Protein AF-A0AA35TFM8-F1 (afdb_monomer)

Foldseek 3Di:
DQLVVQLVLLVVLVCCCVVVVPLVSLLVNLVCLCVVGSHRNDNVSSLVSLVVSLVVLPLSSLQVNLVSLCDDDPRHHHDNVSSLVSLVSSLVSLNLVSLQSNLVCLCVDDPVGHNDQLSSLVSLVSSLVSLDLVSLQSNLVCLCVVRNHDHDNPSSVVSNVSSVVSVVD

Sequence (169 aa):
MKSLDAQKAAEIHRSTCEGMGLLDSCLALGNMHYVGHGVPKDLSKALSIFETACEKGSSGACNNAGLVWKTSRPDVQADYSRAAEFFHRACNGGHKNGCFNLSALYLQGSSLVPKNMPKALEFSLRSCELGHPYGCANAARMYLLGDGVETDAGKAEELKKKAKKLINS

Secondary structure (DSSP, 8-state):
-HHHHHHHHHHHHHHHHHHH--HHHHHHHHHHHHHTSSS---HHHHHHHHHHHHHTT-HHHHHHHHHHHTS--SS----HHHHHHHHHHHHHTT-HHHHHHHHHHHHH--SSS---HHHHHHHHHHHHHTT-HHHHHHHHHHHHHTSSS---HHHHHHHHHHHHHHH--

Nearest PDB structures (foldseek):
  7mqz-assembly1_A  TM=8.223E-01  e=1.346E-11  Homo sapiens
  8sxq-assembly2_B  TM=9.162E-01  e=8.823E-09  Legionella pneumophila
  4bwr-assembly1_A  TM=7.172E-01  e=1.704E-07  Escherichia coli CFT073
  5b26-assembly1_B  TM=7.915E-01  e=1.065E-06  Mus musculus
  8d9x-assembly1_G  TM=7.014E-01  e=6.063E-05  Homo sapiens

Organism: Geodia barretti (NCBI:txid519541)

Structure (mmCIF, N/CA/C/O backbone):
data_AF-A0AA35TFM8-F1
#
_entry.id   AF-A0AA35TFM8-F1
#
loop_
_atom_site.group_PDB
_atom_site.id
_atom_site.type_symbol
_atom_site.label_atom_id
_atom_site.label_alt_id
_atom_site.label_comp_id
_atom_site.label_asym_id
_atom_site.label_entity_id
_atom_site.label_seq_id
_atom_site.pdbx_PDB_ins_code
_atom_site.Cartn_x
_atom_site.Cartn_y
_atom_site.Cartn_z
_atom_site.occupancy
_atom_site.B_iso_or_equiv
_atom_site.auth_seq_id
_atom_site.auth_comp_id
_atom_site.auth_asym_id
_atom_site.auth_atom_id
_atom_site.pdbx_PDB_model_num
ATOM 1 N N . MET A 1 1 ? -2.677 -9.666 -32.404 1.00 50.47 1 MET A N 1
ATOM 2 C CA . MET A 1 1 ? -2.692 -8.192 -32.552 1.00 50.47 1 MET A CA 1
ATOM 3 C C . MET A 1 1 ? -2.420 -7.440 -31.241 1.00 50.47 1 MET A C 1
ATOM 5 O O . MET A 1 1 ? -1.620 -6.527 -31.283 1.00 50.47 1 MET A O 1
ATOM 9 N N . LYS A 1 2 ? -2.950 -7.852 -30.071 1.00 61.72 2 LYS A N 1
ATOM 10 C CA . LYS A 1 2 ? -2.735 -7.168 -28.766 1.00 61.72 2 LYS A CA 1
ATOM 11 C C . LYS A 1 2 ? -1.296 -7.164 -28.198 1.00 61.72 2 LYS A C 1
ATOM 13 O O . LYS A 1 2 ? -1.007 -6.380 -27.305 1.00 61.72 2 LYS A O 1
ATOM 18 N N . SER A 1 3 ? -0.405 -8.048 -28.652 1.00 71.56 3 SER A N 1
ATOM 19 C CA . SER A 1 3 ? 0.944 -8.202 -28.078 1.00 71.56 3 SER A CA 1
ATOM 20 C C . SER A 1 3 ? 1.947 -7.142 -28.546 1.00 71.56 3 SER A C 1
ATOM 22 O O . SER A 1 3 ? 2.801 -6.741 -27.762 1.00 71.56 3 SER A O 1
ATOM 24 N N . LEU A 1 4 ? 1.832 -6.674 -29.793 1.00 80.50 4 LEU A N 1
ATOM 25 C CA . LEU A 1 4 ? 2.756 -5.694 -30.374 1.00 80.50 4 LEU A CA 1
ATOM 26 C C . LEU A 1 4 ? 2.548 -4.296 -29.775 1.00 80.50 4 LEU A C 1
ATOM 28 O O . LEU A 1 4 ? 3.513 -3.596 -29.482 1.00 80.50 4 LEU A O 1
ATOM 32 N N . ASP A 1 5 ? 1.295 -3.909 -29.539 1.00 89.69 5 ASP A N 1
ATOM 33 C CA . ASP A 1 5 ? 0.972 -2.615 -28.928 1.00 89.69 5 ASP A CA 1
ATOM 34 C C . ASP A 1 5 ? 1.436 -2.559 -27.469 1.00 89.69 5 ASP A C 1
ATOM 36 O O . ASP A 1 5 ? 1.982 -1.552 -27.025 1.00 89.69 5 ASP A O 1
ATOM 40 N N . ALA A 1 6 ? 1.310 -3.674 -26.743 1.00 91.44 6 ALA A N 1
ATOM 41 C CA . ALA A 1 6 ? 1.819 -3.795 -25.383 1.00 91.44 6 ALA A CA 1
ATOM 42 C C . ALA A 1 6 ? 3.355 -3.714 -25.324 1.00 91.44 6 ALA A C 1
ATOM 44 O O . ALA A 1 6 ? 3.899 -3.110 -24.406 1.00 91.44 6 ALA A O 1
ATOM 45 N N . GLN A 1 7 ? 4.069 -4.282 -26.301 1.00 94.44 7 GLN A N 1
ATOM 46 C CA . GLN A 1 7 ? 5.530 -4.155 -26.390 1.00 94.44 7 GLN A CA 1
ATOM 47 C C . GLN A 1 7 ? 5.957 -2.704 -26.627 1.00 94.44 7 GLN A C 1
ATOM 49 O O . GLN A 1 7 ? 6.792 -2.182 -25.891 1.00 94.44 7 GLN A O 1
ATOM 54 N N . LYS A 1 8 ? 5.315 -2.016 -27.578 1.00 95.06 8 LYS A N 1
ATOM 55 C CA . LYS A 1 8 ? 5.566 -0.590 -27.835 1.00 95.06 8 LYS A CA 1
ATOM 56 C C . LYS A 1 8 ? 5.262 0.275 -26.611 1.00 95.06 8 LYS A C 1
ATOM 58 O O . LYS A 1 8 ? 6.040 1.161 -26.275 1.00 95.06 8 LYS A O 1
ATOM 63 N N . ALA A 1 9 ? 4.162 -0.002 -25.909 1.00 94.31 9 ALA A N 1
ATOM 64 C CA . ALA A 1 9 ? 3.836 0.689 -24.664 1.00 94.31 9 ALA A CA 1
ATOM 65 C C . ALA A 1 9 ? 4.926 0.484 -23.599 1.00 94.31 9 ALA A C 1
ATOM 67 O O . ALA A 1 9 ? 5.319 1.441 -22.936 1.00 94.31 9 ALA A O 1
ATOM 68 N N . ALA A 1 10 ? 5.470 -0.732 -23.474 1.00 95.62 10 ALA A N 1
ATOM 69 C CA . ALA A 1 10 ? 6.558 -1.010 -22.540 1.00 95.62 10 ALA A CA 1
ATOM 70 C C . ALA A 1 10 ? 7.829 -0.220 -22.877 1.00 95.62 10 ALA A C 1
ATOM 72 O O . ALA A 1 10 ? 8.503 0.276 -21.977 1.00 95.62 10 ALA A O 1
ATOM 73 N N . GLU A 1 11 ? 8.159 -0.095 -24.162 1.00 95.50 11 GLU A N 1
ATOM 74 C CA . GLU A 1 11 ? 9.307 0.688 -24.628 1.00 95.50 11 GLU A CA 1
ATOM 75 C C . GLU A 1 11 ? 9.139 2.181 -24.327 1.00 95.50 11 GLU A C 1
ATOM 77 O O . GLU A 1 11 ? 10.069 2.809 -23.821 1.00 95.50 11 GLU A O 1
ATOM 82 N N . ILE A 1 12 ? 7.943 2.733 -24.554 1.00 96.31 12 ILE A N 1
ATOM 83 C CA . ILE A 1 12 ? 7.617 4.132 -24.233 1.00 96.31 12 ILE A CA 1
ATOM 84 C C . ILE A 1 12 ? 7.666 4.371 -22.720 1.00 96.31 12 ILE A C 1
ATOM 86 O O . ILE A 1 12 ? 8.249 5.354 -22.257 1.00 96.31 12 ILE A O 1
ATOM 90 N N . HIS A 1 13 ? 7.080 3.479 -21.919 1.00 97.25 13 HIS A N 1
ATOM 91 C CA . HIS A 1 13 ? 7.138 3.604 -20.465 1.00 97.25 13 HIS A CA 1
ATOM 92 C C . HIS A 1 13 ? 8.569 3.481 -19.943 1.00 97.25 13 HIS A C 1
ATOM 94 O O . HIS A 1 13 ? 8.941 4.224 -19.041 1.00 97.25 13 HIS A O 1
ATOM 100 N N . ARG A 1 14 ? 9.399 2.615 -20.537 1.00 95.69 14 ARG A N 1
ATOM 101 C CA . ARG A 1 14 ? 10.826 2.517 -20.208 1.00 95.69 14 ARG A CA 1
ATOM 102 C C . ARG A 1 14 ? 11.564 3.814 -20.502 1.00 95.69 14 ARG A C 1
ATOM 104 O O . ARG A 1 14 ? 12.158 4.376 -19.589 1.00 95.69 14 ARG A O 1
ATOM 111 N N . SER A 1 15 ? 11.477 4.323 -21.730 1.00 96.31 15 SER A N 1
ATOM 112 C CA . SER A 1 15 ? 12.205 5.533 -22.125 1.00 96.31 15 SER A CA 1
ATOM 113 C C . SER A 1 15 ? 11.794 6.757 -21.302 1.00 96.31 15 SER A C 1
ATOM 115 O O . SER A 1 15 ? 12.645 7.547 -20.902 1.00 96.31 15 SER A O 1
ATOM 117 N N . THR A 1 16 ? 10.508 6.894 -20.979 1.00 95.94 16 THR A N 1
ATOM 118 C CA . THR A 1 16 ? 10.003 8.022 -20.181 1.00 95.94 16 THR A CA 1
ATOM 119 C C . THR A 1 16 ? 10.229 7.857 -18.675 1.00 95.94 16 THR A C 1
ATOM 121 O O . THR A 1 16 ? 10.466 8.850 -17.986 1.00 95.94 16 THR A O 1
ATOM 124 N N . CYS A 1 17 ? 10.221 6.629 -18.150 1.00 94.94 17 CYS A N 1
ATOM 125 C CA . CYS A 1 17 ? 10.623 6.356 -16.770 1.00 94.94 17 CYS A CA 1
ATOM 126 C C . CYS A 1 17 ? 12.112 6.668 -16.554 1.00 94.94 17 CYS A C 1
ATOM 128 O O . CYS A 1 17 ? 12.459 7.427 -15.652 1.00 94.94 17 CYS A O 1
ATOM 130 N N . GLU A 1 18 ? 12.986 6.117 -17.400 1.00 91.81 18 GLU A N 1
ATOM 131 C CA . GLU A 1 18 ? 14.443 6.210 -17.243 1.00 91.81 18 GLU A CA 1
ATOM 132 C C . GLU A 1 18 ? 14.986 7.574 -17.688 1.00 91.81 18 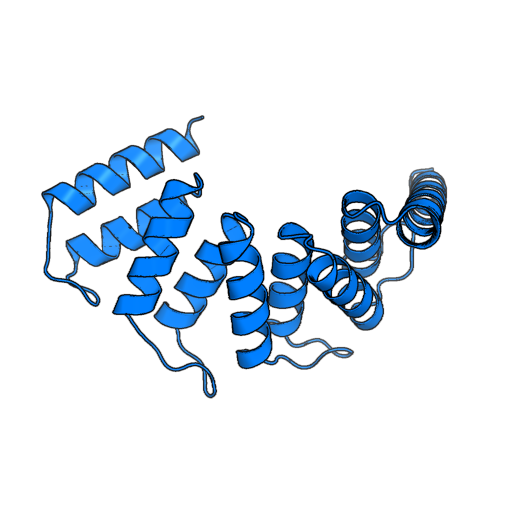GLU A C 1
ATOM 134 O O . GLU A 1 18 ? 15.815 8.163 -16.998 1.00 91.81 18 GLU A O 1
ATOM 139 N N . GLY A 1 19 ? 14.505 8.100 -18.819 1.00 88.94 19 GLY A N 1
ATOM 140 C CA . GLY A 1 19 ? 15.026 9.328 -19.425 1.00 88.94 19 GLY A CA 1
ATOM 141 C C . GLY A 1 19 ? 14.404 10.618 -18.893 1.00 88.94 19 GLY A C 1
ATOM 142 O O . GLY A 1 19 ? 15.078 11.643 -18.849 1.00 88.94 19 GLY A O 1
ATOM 143 N N . MET A 1 20 ? 13.132 10.589 -18.484 1.00 91.12 20 MET A N 1
ATOM 144 C CA . MET A 1 20 ? 12.406 11.786 -18.025 1.00 91.12 20 MET A CA 1
ATOM 145 C C . MET A 1 20 ? 12.009 11.722 -16.546 1.00 91.12 20 MET A C 1
ATOM 147 O O . MET A 1 20 ? 11.538 12.716 -15.999 1.00 91.12 20 MET A O 1
ATOM 151 N N . GLY A 1 21 ? 12.174 10.571 -15.885 1.00 89.88 21 GLY A N 1
ATOM 152 C CA . GLY A 1 21 ? 11.789 10.397 -14.485 1.00 89.88 21 GLY A CA 1
ATOM 153 C C . GLY A 1 21 ? 10.277 10.418 -14.251 1.00 89.88 21 GLY A C 1
ATOM 154 O O . GLY A 1 21 ? 9.849 10.699 -13.131 1.00 89.88 21 GLY A O 1
ATOM 155 N N . LEU A 1 22 ? 9.457 10.144 -15.276 1.00 96.06 22 LEU A N 1
ATOM 156 C CA . LEU A 1 22 ? 8.001 10.134 -15.130 1.00 96.06 22 LEU A CA 1
ATOM 157 C C . LEU A 1 22 ? 7.568 8.940 -14.275 1.00 96.06 22 LEU A C 1
ATOM 159 O O . LEU A 1 22 ? 7.579 7.789 -14.716 1.00 96.06 22 LEU A O 1
ATOM 163 N N . LEU A 1 23 ? 7.166 9.226 -13.038 1.00 96.00 23 LEU A N 1
ATOM 164 C CA . LEU A 1 23 ? 6.859 8.208 -12.035 1.00 96.00 23 LEU A CA 1
ATOM 165 C C . LEU A 1 23 ? 5.667 7.326 -12.412 1.00 96.00 23 LEU A C 1
ATOM 167 O O . LEU A 1 23 ? 5.684 6.133 -12.109 1.00 96.00 23 LEU A O 1
ATOM 171 N N . ASP A 1 24 ? 4.678 7.876 -13.116 1.00 95.19 24 ASP A N 1
ATOM 172 C CA . ASP A 1 24 ? 3.548 7.103 -13.642 1.00 95.19 24 ASP A CA 1
ATOM 173 C C . ASP A 1 24 ? 4.001 6.102 -14.710 1.00 95.19 24 ASP A C 1
ATOM 175 O O . ASP A 1 24 ? 3.523 4.967 -14.734 1.00 95.19 24 ASP A O 1
ATOM 179 N N . SER A 1 25 ? 4.983 6.467 -15.543 1.00 97.00 25 SER A N 1
ATOM 180 C CA . SER A 1 25 ? 5.584 5.528 -16.494 1.00 97.00 25 SER A CA 1
ATOM 181 C C . SER A 1 25 ? 6.378 4.437 -15.788 1.00 97.00 25 SER A C 1
ATOM 183 O O . SER A 1 25 ? 6.287 3.276 -16.181 1.00 97.00 25 SER A O 1
ATOM 185 N N . CYS A 1 26 ? 7.114 4.770 -14.724 1.00 97.50 26 CYS A N 1
ATOM 186 C CA . CYS A 1 26 ? 7.802 3.759 -13.922 1.00 97.50 26 CYS A CA 1
ATOM 187 C C . CYS A 1 26 ? 6.807 2.797 -13.262 1.00 97.50 26 CYS A C 1
ATOM 189 O O . CYS A 1 26 ? 6.979 1.581 -13.326 1.00 97.50 26 CYS A O 1
ATOM 191 N N . LEU A 1 27 ? 5.728 3.327 -12.682 1.00 97.56 27 LEU A N 1
ATOM 192 C CA . LEU A 1 27 ? 4.657 2.526 -12.098 1.00 97.56 27 LEU A CA 1
ATOM 193 C C . LEU A 1 27 ? 4.013 1.604 -13.145 1.00 97.56 27 LEU A C 1
ATOM 195 O O . LEU A 1 27 ? 3.824 0.416 -12.882 1.00 97.56 27 LEU A O 1
ATOM 199 N N . ALA A 1 28 ? 3.712 2.123 -14.337 1.00 97.75 28 ALA A N 1
ATOM 200 C CA . ALA A 1 28 ? 3.163 1.340 -15.439 1.00 97.75 28 ALA A CA 1
ATOM 201 C C . ALA A 1 28 ? 4.130 0.234 -15.885 1.00 97.75 28 ALA A C 1
ATOM 203 O O . ALA A 1 28 ? 3.732 -0.928 -15.942 1.00 97.75 28 ALA A O 1
ATOM 204 N N . LEU A 1 29 ? 5.406 0.554 -16.112 1.00 97.88 29 LEU A N 1
ATOM 205 C CA . LEU A 1 29 ? 6.420 -0.426 -16.507 1.00 97.88 29 LEU A CA 1
ATOM 206 C C . LEU A 1 29 ? 6.604 -1.528 -15.454 1.00 97.88 29 LEU A C 1
ATOM 208 O O . LEU A 1 29 ? 6.663 -2.710 -15.799 1.00 97.88 29 LEU A O 1
ATOM 212 N N . GLY A 1 30 ? 6.652 -1.162 -14.170 1.00 97.62 30 GLY A N 1
ATOM 213 C CA . GLY A 1 30 ? 6.711 -2.127 -13.075 1.00 97.62 30 GLY A CA 1
ATOM 214 C C . GLY A 1 30 ? 5.492 -3.054 -13.074 1.00 97.62 30 GLY A C 1
ATOM 215 O O . GLY A 1 30 ? 5.641 -4.270 -12.974 1.00 97.62 30 GLY A O 1
ATOM 216 N N . ASN A 1 31 ? 4.285 -2.516 -13.291 1.00 97.75 31 ASN A N 1
ATOM 217 C CA . ASN A 1 31 ? 3.069 -3.326 -13.421 1.00 97.75 31 ASN A CA 1
ATOM 218 C C . ASN A 1 31 ? 3.131 -4.270 -14.627 1.00 97.75 31 ASN A C 1
ATOM 220 O O . ASN A 1 31 ? 2.718 -5.423 -14.517 1.00 97.75 31 ASN A O 1
ATOM 224 N N . MET A 1 32 ? 3.674 -3.816 -15.757 1.00 97.31 32 MET A N 1
ATOM 225 C CA . MET A 1 32 ? 3.844 -4.642 -16.955 1.00 97.31 32 MET A CA 1
ATOM 226 C C . MET A 1 32 ? 4.765 -5.836 -16.693 1.00 97.31 32 MET A C 1
ATOM 228 O O . MET A 1 32 ? 4.409 -6.955 -17.063 1.00 97.31 32 MET A O 1
ATOM 232 N N . HIS A 1 33 ? 5.883 -5.634 -15.988 1.00 96.75 33 HIS A N 1
ATOM 233 C CA . HIS A 1 33 ? 6.747 -6.725 -15.526 1.00 96.75 33 HIS A CA 1
ATOM 234 C C . HIS A 1 33 ? 6.065 -7.617 -14.480 1.00 96.75 33 HIS A C 1
ATOM 236 O O . HIS A 1 33 ? 6.228 -8.836 -14.519 1.00 96.75 33 HIS A O 1
ATOM 242 N N . TYR A 1 34 ? 5.242 -7.046 -13.597 1.00 95.69 34 TYR A N 1
ATOM 243 C CA . TYR A 1 34 ? 4.510 -7.803 -12.580 1.00 95.69 34 TYR A CA 1
ATOM 244 C C . TYR A 1 34 ? 3.518 -8.807 -13.193 1.00 95.69 34 TYR A C 1
ATOM 246 O O . TYR A 1 34 ? 3.432 -9.958 -12.752 1.00 95.69 34 TYR A O 1
ATOM 254 N N . VAL A 1 35 ? 2.773 -8.393 -14.226 1.00 94.44 35 VAL A N 1
ATOM 255 C CA . VAL A 1 35 ? 1.762 -9.242 -14.885 1.00 94.44 35 VAL A CA 1
ATOM 256 C C . VAL A 1 35 ? 2.280 -9.982 -16.124 1.00 94.44 35 VAL A C 1
ATOM 258 O O . VAL A 1 35 ? 1.643 -10.940 -16.555 1.00 94.44 35 VAL A O 1
ATOM 261 N N . GLY A 1 36 ? 3.417 -9.573 -16.692 1.00 94.81 36 GLY A N 1
ATOM 262 C CA . GLY A 1 36 ? 3.954 -10.116 -17.944 1.00 94.81 36 GLY A CA 1
ATOM 263 C C . GLY A 1 36 ? 3.213 -9.640 -19.197 1.00 94.81 36 GLY A C 1
ATOM 264 O O . GLY A 1 36 ? 2.983 -10.423 -20.118 1.00 94.81 36 GLY A O 1
ATOM 265 N N . HIS A 1 37 ? 2.773 -8.379 -19.227 1.00 93.25 37 HIS A N 1
ATOM 266 C CA . HIS A 1 37 ? 2.044 -7.810 -20.364 1.00 93.25 37 HIS A CA 1
ATOM 267 C C . HIS A 1 37 ? 2.956 -6.902 -21.187 1.00 93.25 37 HIS A C 1
ATOM 269 O O . HIS A 1 37 ? 3.444 -5.901 -20.678 1.00 93.25 37 HIS A O 1
ATOM 275 N N . GLY A 1 38 ? 3.211 -7.253 -22.451 1.00 92.75 38 GLY A N 1
ATOM 276 C CA . GLY A 1 38 ? 4.134 -6.508 -23.324 1.00 92.75 38 GLY A CA 1
ATOM 277 C C . GLY A 1 38 ? 5.621 -6.728 -23.016 1.00 92.75 38 GLY A C 1
ATOM 278 O O . GLY A 1 38 ? 6.467 -6.441 -23.854 1.00 92.75 38 GLY A O 1
ATOM 279 N N . VAL A 1 39 ? 5.942 -7.306 -21.859 1.00 95.56 39 VAL A N 1
ATOM 280 C CA . VAL A 1 39 ? 7.279 -7.743 -21.434 1.00 95.56 39 VAL A CA 1
ATOM 281 C C . VAL A 1 39 ? 7.175 -9.107 -20.752 1.00 95.56 39 VAL A C 1
ATOM 283 O O . VAL A 1 39 ? 6.101 -9.442 -20.246 1.00 95.56 39 VAL A O 1
ATOM 286 N N . PRO A 1 40 ? 8.257 -9.904 -20.700 1.00 94.75 40 PRO A N 1
ATOM 287 C CA . PRO A 1 40 ? 8.287 -11.097 -19.865 1.00 94.75 40 PRO A CA 1
ATOM 288 C C . PRO A 1 40 ? 7.952 -10.760 -18.410 1.00 94.75 40 PRO A C 1
ATOM 290 O O . PRO A 1 40 ? 8.382 -9.726 -17.884 1.00 94.75 40 PRO A O 1
ATOM 293 N N . LYS A 1 41 ? 7.182 -11.644 -17.770 1.00 94.25 41 LYS A N 1
ATOM 294 C CA . LYS A 1 41 ? 6.904 -11.543 -16.341 1.00 94.25 41 LYS A CA 1
ATOM 295 C C . LYS A 1 41 ? 8.208 -11.699 -15.562 1.00 94.25 41 LYS A C 1
ATOM 297 O O . LYS A 1 41 ? 8.905 -12.691 -15.751 1.00 94.25 41 LYS A O 1
ATOM 302 N N . ASP A 1 42 ? 8.495 -10.739 -14.695 1.00 95.19 42 ASP A N 1
ATOM 303 C CA . ASP A 1 42 ? 9.721 -10.681 -13.898 1.00 95.19 42 ASP A CA 1
ATOM 304 C C . ASP A 1 42 ? 9.433 -9.865 -12.629 1.00 95.19 42 ASP A C 1
ATOM 306 O O . ASP A 1 42 ? 9.303 -8.637 -12.691 1.00 95.19 42 ASP A O 1
ATOM 310 N N . LEU A 1 43 ? 9.240 -10.536 -11.486 1.00 94.75 43 LEU A N 1
ATOM 311 C CA . LEU A 1 43 ? 8.848 -9.837 -10.260 1.00 94.75 43 LEU A CA 1
ATOM 312 C C . LEU A 1 43 ? 10.029 -9.128 -9.614 1.00 94.75 43 LEU A C 1
ATOM 314 O O . LEU A 1 43 ? 9.822 -8.066 -9.036 1.00 94.75 43 LEU A O 1
ATOM 318 N N . SER A 1 44 ? 11.244 -9.655 -9.753 1.00 95.38 44 SER A N 1
ATOM 319 C CA . SER A 1 44 ? 12.466 -8.987 -9.295 1.00 95.38 44 SER A CA 1
ATOM 320 C C . SER A 1 44 ? 12.667 -7.653 -10.012 1.00 95.38 44 SER A C 1
ATOM 322 O O . SER A 1 44 ? 12.938 -6.633 -9.376 1.00 95.38 44 SER A O 1
ATOM 324 N N . LYS A 1 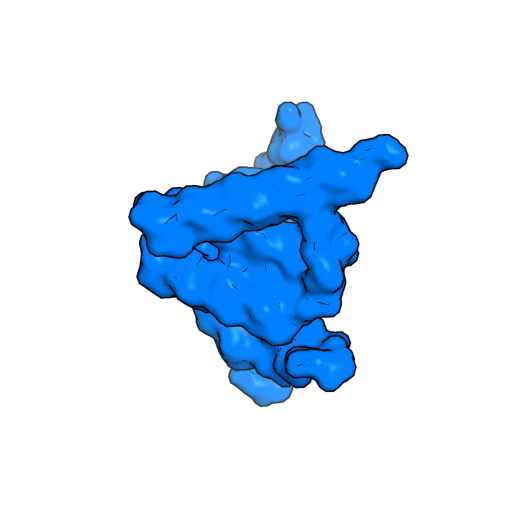45 ? 12.449 -7.619 -11.331 1.00 96.25 45 LYS A N 1
ATOM 325 C CA . LYS A 1 45 ? 12.506 -6.376 -12.104 1.00 96.25 45 LYS A CA 1
ATOM 326 C C . LYS A 1 45 ? 11.352 -5.434 -11.778 1.00 96.25 45 LYS A C 1
ATOM 328 O O . LYS A 1 45 ? 11.583 -4.238 -11.614 1.00 96.25 45 LYS A O 1
ATOM 333 N N . ALA A 1 46 ? 10.128 -5.951 -11.646 1.00 97.25 46 ALA A N 1
ATOM 334 C CA . ALA A 1 46 ? 8.987 -5.145 -11.213 1.00 97.25 46 ALA A CA 1
ATOM 335 C C . ALA A 1 46 ? 9.250 -4.489 -9.851 1.00 97.25 46 ALA A C 1
ATOM 337 O O . ALA A 1 46 ? 9.041 -3.288 -9.695 1.00 97.25 46 ALA A O 1
ATOM 338 N N . LEU A 1 47 ? 9.756 -5.270 -8.894 1.00 97.88 47 LEU A N 1
ATOM 339 C CA . LEU A 1 47 ? 10.110 -4.814 -7.560 1.00 97.88 47 LEU A CA 1
ATOM 340 C C . LEU A 1 47 ? 11.152 -3.701 -7.614 1.00 97.88 47 LEU A C 1
ATOM 342 O O . LEU A 1 47 ? 10.884 -2.626 -7.095 1.00 97.88 47 LEU A O 1
ATOM 346 N N . SER A 1 48 ? 12.273 -3.913 -8.307 1.00 97.38 48 SER A N 1
ATOM 347 C CA . SER A 1 48 ? 13.320 -2.893 -8.445 1.00 97.38 48 SER A CA 1
ATOM 348 C C . SER A 1 48 ? 12.772 -1.575 -9.009 1.00 97.38 48 SER A C 1
ATOM 350 O O . SER A 1 48 ? 13.036 -0.510 -8.452 1.00 97.38 48 SER A O 1
ATOM 352 N N . ILE A 1 49 ? 11.933 -1.634 -10.050 1.00 98.12 49 ILE A N 1
ATOM 353 C CA . ILE A 1 49 ? 11.295 -0.441 -10.626 1.00 98.12 49 ILE A CA 1
ATOM 354 C C . ILE A 1 49 ? 10.377 0.243 -9.602 1.00 98.12 49 ILE A C 1
ATOM 356 O O . ILE A 1 49 ? 10.395 1.471 -9.479 1.00 98.12 49 ILE A O 1
ATOM 360 N N . PHE A 1 50 ? 9.576 -0.527 -8.858 1.00 98.56 50 PHE A N 1
ATOM 361 C CA . PHE A 1 50 ? 8.693 0.024 -7.833 1.00 98.56 50 PHE A CA 1
ATOM 362 C C . PHE A 1 50 ? 9.462 0.669 -6.677 1.00 98.56 50 PHE A C 1
ATOM 364 O O . PHE A 1 50 ? 9.071 1.747 -6.231 1.00 98.56 50 PHE A O 1
ATOM 371 N N . GLU A 1 51 ? 10.546 0.053 -6.206 1.00 98.25 51 GLU A N 1
ATOM 372 C CA . GLU A 1 51 ? 11.384 0.590 -5.130 1.00 98.25 51 GLU A CA 1
ATOM 373 C C . GLU A 1 51 ? 12.031 1.913 -5.556 1.00 98.25 51 GLU A C 1
ATOM 375 O O . GLU A 1 51 ? 11.866 2.922 -4.868 1.00 98.25 51 GLU A O 1
ATOM 380 N N . THR A 1 52 ? 12.637 1.966 -6.748 1.00 97.44 52 THR A N 1
ATOM 381 C CA . THR A 1 52 ? 13.226 3.202 -7.290 1.00 97.44 52 THR A CA 1
ATOM 382 C C . THR A 1 52 ? 12.182 4.304 -7.500 1.00 97.44 52 THR A C 1
ATOM 384 O O . THR A 1 52 ? 12.414 5.467 -7.164 1.00 97.44 52 THR A O 1
ATOM 387 N N . ALA A 1 53 ? 11.000 3.978 -8.032 1.00 97.94 53 ALA A N 1
ATOM 388 C CA . ALA A 1 53 ? 9.932 4.966 -8.191 1.00 97.94 53 ALA A CA 1
ATOM 389 C C . ALA A 1 53 ? 9.385 5.443 -6.832 1.00 97.94 53 ALA A C 1
ATOM 391 O O . ALA A 1 53 ? 9.054 6.620 -6.676 1.00 97.94 53 ALA A O 1
ATOM 392 N N . CYS A 1 54 ? 9.324 4.557 -5.836 1.00 98.44 54 CYS A N 1
ATOM 393 C CA . CYS A 1 54 ? 8.943 4.888 -4.467 1.00 98.44 54 CYS A CA 1
ATOM 394 C C . CYS A 1 54 ? 9.958 5.822 -3.790 1.00 98.44 54 CYS A C 1
ATOM 396 O O . CYS A 1 54 ? 9.570 6.752 -3.083 1.00 98.44 54 CYS A O 1
ATOM 398 N N . GLU A 1 55 ? 11.260 5.616 -4.004 1.00 97.25 55 GLU A N 1
ATOM 399 C CA . GLU A 1 55 ? 12.328 6.520 -3.540 1.00 97.25 55 GLU A CA 1
ATOM 400 C C . GLU A 1 55 ? 12.197 7.922 -4.127 1.00 97.25 55 GLU A C 1
ATOM 402 O O . GLU A 1 55 ? 12.437 8.907 -3.436 1.00 97.25 55 GLU A O 1
ATOM 407 N N . LYS A 1 56 ? 11.719 8.021 -5.368 1.00 96.31 56 LYS A N 1
ATOM 408 C CA . LYS A 1 56 ? 11.444 9.296 -6.039 1.00 96.31 56 LYS A CA 1
ATOM 409 C C . LYS A 1 56 ? 10.074 9.901 -5.691 1.00 96.31 56 LYS A C 1
ATOM 411 O O . LYS A 1 56 ? 9.705 10.919 -6.265 1.00 96.31 56 LYS A O 1
ATOM 416 N N . GLY A 1 57 ? 9.322 9.304 -4.762 1.00 96.12 57 GLY A N 1
ATOM 417 C CA . GLY A 1 57 ? 8.068 9.862 -4.239 1.00 96.12 57 GLY A CA 1
ATOM 418 C C . GLY A 1 57 ? 6.780 9.290 -4.838 1.00 96.12 57 GLY A C 1
ATOM 419 O O . GLY A 1 57 ? 5.697 9.785 -4.529 1.00 96.12 57 GLY A O 1
ATOM 420 N N . SER A 1 58 ? 6.845 8.235 -5.657 1.00 98.25 58 SER A N 1
ATOM 421 C CA . SER A 1 58 ? 5.638 7.574 -6.168 1.00 98.25 58 SER A CA 1
ATOM 422 C C . SER A 1 58 ? 4.972 6.731 -5.081 1.00 98.25 58 SER A C 1
ATOM 424 O O . SER A 1 58 ? 5.362 5.590 -4.821 1.00 98.25 58 SER A O 1
ATOM 426 N N . SER A 1 59 ? 3.922 7.265 -4.458 1.00 98.44 59 SER A N 1
ATOM 427 C CA . SER A 1 59 ? 3.191 6.565 -3.396 1.00 98.44 59 SER A CA 1
ATOM 428 C C . SER A 1 59 ? 2.473 5.299 -3.895 1.00 98.44 59 SER A C 1
ATOM 430 O O . SER A 1 59 ? 2.382 4.308 -3.166 1.00 98.44 59 SER A O 1
ATOM 432 N N . GLY A 1 60 ? 2.048 5.281 -5.164 1.00 98.50 60 GLY A N 1
ATOM 433 C CA . GLY A 1 60 ? 1.531 4.085 -5.836 1.00 98.50 60 GLY A CA 1
ATOM 434 C C . GLY A 1 60 ? 2.595 3.000 -6.020 1.00 98.50 60 GLY A C 1
ATOM 435 O O . GLY A 1 60 ? 2.338 1.831 -5.725 1.00 98.50 60 GLY A O 1
ATOM 436 N N . ALA A 1 61 ? 3.813 3.379 -6.418 1.00 98.56 61 ALA A N 1
ATOM 437 C CA . ALA A 1 61 ? 4.920 2.432 -6.524 1.00 98.56 61 ALA A CA 1
ATOM 438 C C . ALA A 1 61 ? 5.326 1.877 -5.154 1.00 98.56 61 ALA A C 1
ATOM 440 O O . ALA A 1 61 ? 5.511 0.669 -5.027 1.00 98.56 61 ALA A O 1
ATOM 441 N N . CYS A 1 62 ? 5.344 2.713 -4.108 1.00 98.81 62 CYS A N 1
ATOM 442 C CA . CYS A 1 62 ? 5.556 2.247 -2.736 1.00 98.81 62 CYS A CA 1
ATOM 443 C C . CYS A 1 62 ? 4.538 1.169 -2.342 1.00 98.81 62 CYS A C 1
ATOM 445 O O . CYS A 1 62 ? 4.906 0.122 -1.817 1.00 98.81 62 CYS A O 1
ATOM 447 N N . ASN A 1 63 ? 3.251 1.374 -2.640 1.00 98.75 63 ASN A N 1
ATOM 448 C CA . ASN A 1 63 ? 2.235 0.361 -2.362 1.00 98.75 63 ASN A CA 1
ATOM 449 C C . ASN A 1 63 ? 2.511 -0.948 -3.117 1.00 98.75 63 ASN A C 1
ATOM 451 O O . ASN A 1 63 ? 2.359 -2.027 -2.546 1.00 98.75 63 ASN A O 1
ATOM 455 N N . ASN A 1 64 ? 2.917 -0.870 -4.383 1.00 98.56 64 ASN A N 1
ATOM 456 C CA . ASN A 1 64 ? 3.152 -2.059 -5.197 1.00 98.56 64 ASN A CA 1
ATOM 457 C C . ASN A 1 64 ? 4.417 -2.818 -4.775 1.00 98.56 64 ASN A C 1
ATOM 459 O O . ASN A 1 64 ? 4.369 -4.045 -4.704 1.00 98.56 64 ASN A O 1
ATOM 463 N N . ALA A 1 65 ? 5.488 -2.122 -4.383 1.00 98.56 65 ALA A N 1
ATOM 464 C CA . ALA A 1 65 ? 6.650 -2.739 -3.740 1.00 98.56 65 ALA A CA 1
ATOM 465 C C . ALA A 1 65 ? 6.239 -3.486 -2.459 1.00 98.56 65 ALA A C 1
ATOM 467 O O . ALA A 1 65 ? 6.583 -4.653 -2.280 1.00 98.56 65 ALA A O 1
ATOM 468 N N . GLY A 1 66 ? 5.408 -2.864 -1.613 1.00 98.19 66 GLY A N 1
ATOM 469 C CA . GLY A 1 66 ? 4.886 -3.511 -0.408 1.00 98.19 66 GLY A CA 1
ATOM 470 C C . GLY A 1 66 ? 4.063 -4.772 -0.702 1.00 98.19 66 GLY A C 1
ATOM 471 O O . GLY A 1 66 ? 4.183 -5.773 0.002 1.00 98.19 66 GLY A O 1
ATOM 472 N N . LEU A 1 67 ? 3.255 -4.775 -1.770 1.00 97.62 67 LEU A N 1
ATOM 473 C CA . LEU A 1 67 ? 2.493 -5.958 -2.193 1.00 97.62 67 LEU A CA 1
ATOM 474 C C . LEU A 1 67 ? 3.390 -7.104 -2.672 1.00 97.62 67 LEU A C 1
ATOM 476 O O . LEU A 1 67 ? 3.079 -8.266 -2.389 1.00 97.62 67 LEU A O 1
ATOM 480 N N . VAL A 1 68 ? 4.481 -6.784 -3.375 1.00 97.00 68 VAL A N 1
ATOM 481 C CA . VAL A 1 68 ? 5.481 -7.775 -3.787 1.00 97.00 68 VAL A CA 1
ATOM 482 C C . VAL A 1 68 ? 6.157 -8.369 -2.551 1.00 97.00 68 VAL A C 1
ATOM 484 O O . VAL A 1 68 ? 6.101 -9.581 -2.374 1.00 97.00 68 VAL A O 1
ATOM 487 N N . TRP A 1 69 ? 6.668 -7.538 -1.637 1.00 97.25 69 TRP A N 1
ATOM 488 C CA . TRP A 1 69 ? 7.289 -8.008 -0.392 1.00 97.25 69 TRP A CA 1
ATOM 489 C C . TRP A 1 69 ? 6.341 -8.814 0.505 1.00 97.25 69 TRP A C 1
ATOM 491 O O . TRP A 1 69 ? 6.781 -9.702 1.226 1.00 97.25 69 TRP A O 1
ATOM 501 N N . LYS A 1 70 ? 5.027 -8.577 0.444 1.00 94.31 70 LYS A N 1
ATOM 502 C CA . LYS A 1 70 ? 4.029 -9.351 1.204 1.00 94.31 70 LYS A CA 1
ATOM 503 C C . LYS A 1 70 ? 3.775 -10.760 0.636 1.00 94.31 70 LYS A C 1
ATOM 505 O O . LYS A 1 70 ? 3.069 -11.543 1.267 1.00 94.31 70 LYS A O 1
ATOM 510 N N . THR A 1 71 ? 4.274 -11.091 -0.558 1.00 88.50 71 THR A N 1
ATOM 511 C CA . THR A 1 71 ? 3.901 -12.324 -1.273 1.00 88.50 71 THR A CA 1
ATOM 512 C C . THR A 1 71 ? 5.128 -13.133 -1.679 1.00 88.50 71 THR A C 1
ATOM 514 O O . THR A 1 71 ? 5.921 -12.674 -2.491 1.00 88.50 71 THR A O 1
ATOM 517 N N . SER A 1 72 ? 5.246 -14.377 -1.207 1.00 87.19 72 SER A N 1
ATOM 518 C CA . SER A 1 72 ? 6.322 -15.274 -1.649 1.00 87.19 72 SER A CA 1
ATOM 519 C C . SER A 1 72 ? 6.062 -15.798 -3.060 1.00 87.19 72 SER A C 1
ATOM 521 O O . SER A 1 72 ? 4.960 -16.254 -3.387 1.00 87.19 72 SER A O 1
ATOM 523 N N . ARG A 1 73 ? 7.092 -15.751 -3.899 1.00 85.75 73 ARG A N 1
ATOM 524 C CA . ARG A 1 73 ? 7.129 -16.233 -5.283 1.00 85.75 73 ARG A CA 1
ATOM 525 C C . ARG A 1 73 ? 8.492 -16.889 -5.545 1.00 85.75 73 ARG A C 1
ATOM 527 O O . ARG A 1 73 ? 9.406 -16.690 -4.748 1.00 85.75 73 ARG A O 1
ATOM 534 N N . PRO A 1 74 ? 8.650 -17.687 -6.618 1.00 87.12 74 PRO A N 1
ATOM 535 C CA . PRO A 1 74 ? 9.920 -18.367 -6.891 1.00 87.12 74 PRO A CA 1
ATOM 536 C C . PRO A 1 74 ? 11.134 -17.426 -6.936 1.00 87.12 74 PRO A C 1
ATOM 538 O O . PRO A 1 74 ? 12.219 -17.809 -6.518 1.00 87.12 74 PRO A O 1
ATOM 541 N N . ASP A 1 75 ? 10.932 -16.198 -7.409 1.00 84.94 75 ASP A N 1
ATOM 542 C CA . ASP A 1 75 ? 11.943 -15.162 -7.614 1.00 84.94 75 ASP A CA 1
ATOM 543 C C . ASP A 1 75 ? 12.046 -14.135 -6.471 1.00 84.94 75 ASP A C 1
ATOM 545 O O . ASP A 1 75 ? 13.071 -13.468 -6.355 1.00 84.94 75 ASP A O 1
ATOM 549 N N . VAL A 1 76 ? 11.038 -14.030 -5.595 1.00 90.38 76 VAL A N 1
ATOM 550 C CA . VAL A 1 76 ? 11.024 -13.077 -4.469 1.00 90.38 76 VAL A CA 1
ATOM 551 C C . VAL A 1 76 ? 10.440 -13.729 -3.217 1.00 90.38 76 VAL A C 1
ATOM 553 O O . VAL A 1 76 ? 9.277 -14.136 -3.193 1.00 90.38 76 VAL A O 1
ATOM 556 N N . GLN A 1 77 ? 11.234 -13.804 -2.148 1.00 94.00 77 GLN A N 1
ATOM 557 C CA . GLN A 1 77 ? 10.757 -14.271 -0.844 1.00 94.00 77 GLN A CA 1
ATOM 558 C C . GLN A 1 77 ? 10.006 -13.160 -0.110 1.00 94.00 77 GLN A C 1
ATOM 560 O O . GLN A 1 77 ? 10.346 -11.984 -0.228 1.00 94.00 77 GLN A O 1
ATOM 565 N N . ALA A 1 78 ? 8.979 -13.539 0.653 1.00 93.38 78 ALA A N 1
ATOM 566 C CA . ALA A 1 78 ? 8.202 -12.553 1.394 1.00 93.38 78 ALA A CA 1
ATOM 567 C C . ALA A 1 78 ? 9.018 -11.987 2.561 1.00 93.38 78 ALA A C 1
ATOM 569 O O . ALA A 1 78 ? 9.644 -12.735 3.308 1.00 93.38 78 ALA A O 1
ATOM 570 N N . ASP A 1 79 ? 8.925 -10.677 2.750 1.00 96.19 79 ASP A N 1
ATOM 571 C CA . ASP A 1 79 ? 9.452 -9.947 3.893 1.00 96.19 79 ASP A CA 1
ATOM 572 C C . ASP A 1 79 ? 8.379 -8.961 4.368 1.00 96.19 79 ASP A C 1
ATOM 574 O O . ASP A 1 79 ? 8.164 -7.886 3.803 1.00 96.19 79 ASP A O 1
ATOM 578 N N . TYR A 1 80 ? 7.665 -9.347 5.425 1.00 96.06 80 TYR A N 1
ATOM 579 C CA . TYR A 1 80 ? 6.586 -8.535 5.983 1.00 96.06 80 TYR A CA 1
ATOM 580 C C . TYR A 1 80 ? 7.085 -7.238 6.631 1.00 96.06 80 TYR A C 1
ATOM 582 O O . TYR A 1 80 ? 6.308 -6.287 6.725 1.00 96.06 80 TYR A O 1
ATOM 590 N N . SER A 1 81 ? 8.353 -7.178 7.052 1.00 97.38 81 SER A N 1
ATOM 591 C CA . SER A 1 81 ? 8.956 -5.958 7.594 1.00 97.38 81 SER A CA 1
ATOM 592 C C . SER A 1 81 ? 9.146 -4.932 6.478 1.00 97.38 81 SER A C 1
ATOM 594 O O . SER A 1 81 ? 8.643 -3.810 6.575 1.00 97.38 81 SER A O 1
ATOM 596 N N . ARG A 1 82 ? 9.744 -5.348 5.352 1.00 97.75 82 ARG A N 1
ATOM 597 C CA . ARG A 1 82 ? 9.839 -4.500 4.151 1.00 97.75 82 ARG A CA 1
ATOM 598 C C . ARG A 1 82 ? 8.467 -4.118 3.616 1.00 97.75 82 ARG A C 1
ATOM 600 O O . ARG A 1 82 ? 8.242 -2.958 3.279 1.00 97.75 82 ARG A O 1
ATOM 607 N N . ALA A 1 83 ? 7.517 -5.054 3.590 1.00 98.12 83 ALA A N 1
ATOM 608 C CA . ALA A 1 83 ? 6.149 -4.743 3.188 1.00 98.12 83 ALA A CA 1
ATOM 609 C C . ALA A 1 83 ? 5.549 -3.616 4.047 1.00 98.12 83 ALA A C 1
ATOM 611 O O . ALA A 1 83 ? 4.980 -2.668 3.503 1.00 98.12 83 ALA A O 1
ATOM 612 N N . ALA A 1 84 ? 5.714 -3.682 5.373 1.00 98.38 84 ALA A N 1
ATOM 613 C CA . ALA A 1 84 ? 5.242 -2.648 6.289 1.00 98.38 84 ALA A CA 1
ATOM 614 C C . ALA A 1 84 ? 5.919 -1.289 6.042 1.00 98.38 84 ALA A C 1
ATOM 616 O O . ALA A 1 84 ? 5.225 -0.272 6.014 1.00 98.38 84 ALA A O 1
ATOM 617 N N . GLU A 1 85 ? 7.233 -1.263 5.803 1.00 98.44 85 GLU A N 1
ATOM 618 C CA . GLU A 1 85 ? 7.972 -0.038 5.470 1.00 98.44 85 GLU A CA 1
ATOM 619 C C . GLU A 1 85 ? 7.431 0.624 4.193 1.00 98.44 85 GLU A C 1
ATOM 621 O O . GLU A 1 85 ? 7.093 1.812 4.179 1.00 98.44 85 GLU A O 1
ATOM 626 N N . PHE A 1 86 ? 7.280 -0.155 3.123 1.00 98.81 86 PHE A N 1
ATOM 627 C CA . PHE A 1 86 ? 6.781 0.346 1.847 1.00 98.81 86 PHE A CA 1
ATOM 628 C C . PHE A 1 86 ? 5.319 0.795 1.922 1.00 98.81 86 PHE A C 1
ATOM 630 O O . PHE A 1 86 ? 4.973 1.852 1.387 1.00 98.81 86 PHE A O 1
ATOM 637 N N . PHE A 1 87 ? 4.456 0.065 2.634 1.00 98.81 87 PHE A N 1
ATOM 638 C CA . PHE A 1 87 ? 3.082 0.512 2.866 1.00 98.81 87 PHE A CA 1
ATOM 639 C C . PHE A 1 87 ? 3.013 1.784 3.713 1.00 98.81 87 PHE A C 1
ATOM 641 O O . PHE A 1 87 ? 2.168 2.639 3.445 1.00 98.81 87 PHE A O 1
ATOM 648 N N . HIS A 1 88 ? 3.910 1.951 4.686 1.00 98.75 88 HIS A N 1
ATOM 649 C CA . HIS A 1 88 ? 4.006 3.172 5.482 1.00 98.75 88 HIS A CA 1
ATOM 650 C C . HIS A 1 88 ? 4.394 4.372 4.616 1.00 98.75 88 HIS A C 1
ATOM 652 O O . HIS A 1 88 ? 3.708 5.394 4.631 1.00 98.75 88 HIS A O 1
ATOM 658 N N . ARG A 1 89 ? 5.420 4.224 3.769 1.00 98.75 89 ARG A N 1
ATOM 659 C CA . ARG A 1 89 ? 5.813 5.252 2.790 1.00 98.75 89 ARG A CA 1
ATOM 660 C C . ARG A 1 89 ? 4.671 5.587 1.828 1.00 98.75 89 ARG A C 1
ATOM 662 O O . ARG A 1 89 ? 4.383 6.761 1.607 1.00 98.75 89 ARG A O 1
ATOM 669 N N . ALA A 1 90 ? 3.968 4.574 1.318 1.00 98.88 90 ALA A N 1
ATOM 670 C CA . ALA A 1 90 ? 2.792 4.762 0.473 1.00 98.88 90 ALA A CA 1
ATOM 671 C C . ALA A 1 90 ? 1.692 5.561 1.190 1.00 98.88 90 ALA A C 1
ATOM 673 O O . ALA A 1 90 ? 1.134 6.498 0.621 1.00 98.88 90 ALA A O 1
ATOM 674 N N . CYS A 1 91 ? 1.396 5.211 2.445 1.00 98.81 91 CYS A N 1
ATOM 675 C CA . CYS A 1 91 ? 0.381 5.882 3.248 1.00 98.81 91 CYS A CA 1
ATOM 676 C C . CYS A 1 91 ? 0.733 7.351 3.529 1.00 98.81 91 CYS A C 1
ATOM 678 O O . CYS A 1 91 ? -0.111 8.231 3.348 1.00 98.81 91 CYS A O 1
ATOM 680 N N . ASN A 1 92 ? 1.992 7.627 3.885 1.00 98.56 92 ASN A N 1
ATOM 681 C CA . ASN A 1 92 ? 2.491 8.989 4.093 1.00 98.56 92 ASN A CA 1
ATOM 682 C C . ASN A 1 92 ? 2.418 9.827 2.812 1.00 98.56 92 ASN A C 1
ATOM 684 O O . ASN A 1 92 ? 2.066 11.001 2.868 1.00 98.56 92 ASN A O 1
ATOM 688 N N . GLY A 1 93 ? 2.654 9.208 1.653 1.00 98.06 93 GLY A N 1
ATOM 689 C CA . GLY A 1 93 ? 2.442 9.816 0.337 1.00 98.06 93 GLY A CA 1
ATOM 690 C C . GLY A 1 93 ? 0.975 9.879 -0.119 1.00 98.06 93 GLY A C 1
ATOM 691 O O . GLY A 1 93 ? 0.718 10.070 -1.307 1.00 98.06 93 GLY A O 1
ATOM 692 N N . GLY A 1 94 ? 0.005 9.664 0.777 1.00 98.44 94 GLY A N 1
ATOM 693 C CA . GLY A 1 94 ? -1.428 9.797 0.493 1.00 98.44 94 GLY A CA 1
ATOM 694 C C . GLY A 1 94 ? -2.060 8.621 -0.258 1.00 98.44 94 GLY A C 1
ATOM 695 O O . GLY A 1 94 ? -3.205 8.718 -0.701 1.00 98.44 94 GLY A O 1
ATOM 696 N N . HIS A 1 95 ? -1.366 7.489 -0.408 1.00 98.81 95 HIS A N 1
ATOM 697 C CA . HIS A 1 95 ? -1.920 6.333 -1.107 1.00 98.81 95 HIS A CA 1
ATOM 698 C C . HIS A 1 95 ? -2.874 5.540 -0.206 1.00 98.81 95 HIS A C 1
ATOM 700 O O . HIS A 1 95 ? -2.460 4.777 0.672 1.00 98.81 95 HIS A O 1
ATOM 706 N N . LYS A 1 96 ? -4.178 5.664 -0.471 1.00 98.69 96 LYS A N 1
ATOM 707 C CA . LYS A 1 96 ? -5.250 5.073 0.347 1.00 98.69 96 LYS A CA 1
ATOM 708 C C . LYS A 1 96 ? -5.138 3.554 0.546 1.00 98.69 96 LYS A C 1
ATOM 710 O O . LYS A 1 96 ? -5.374 3.067 1.655 1.00 98.69 96 LYS A O 1
ATOM 715 N N . ASN A 1 97 ? -4.713 2.816 -0.488 1.00 98.69 97 ASN A N 1
ATOM 716 C CA . ASN A 1 97 ? -4.503 1.364 -0.398 1.00 98.69 97 ASN A CA 1
ATOM 717 C C . ASN A 1 97 ? -3.246 1.025 0.416 1.00 98.69 97 ASN A C 1
ATOM 719 O O . ASN A 1 97 ? -3.209 -0.015 1.061 1.00 98.69 97 ASN A O 1
ATOM 723 N N . GLY A 1 98 ? -2.241 1.911 0.427 1.00 98.75 98 GLY A N 1
ATOM 724 C CA . GLY A 1 98 ? -1.039 1.739 1.244 1.00 98.75 98 GLY A CA 1
ATOM 725 C C . GLY A 1 98 ? -1.392 1.773 2.728 1.00 98.75 98 GLY A C 1
ATOM 726 O O . GLY A 1 98 ? -1.067 0.845 3.462 1.00 98.75 98 GLY A O 1
ATOM 727 N N . CYS A 1 99 ? -2.180 2.772 3.140 1.00 98.88 99 CYS A N 1
ATOM 728 C CA . CYS A 1 99 ? -2.715 2.845 4.501 1.00 98.88 99 CYS A CA 1
ATOM 729 C C . CYS A 1 99 ? -3.569 1.619 4.859 1.00 98.88 99 CYS A C 1
ATOM 731 O O . CYS A 1 99 ? -3.412 1.042 5.932 1.00 98.88 99 CYS A O 1
ATOM 733 N N . PHE A 1 100 ? -4.448 1.181 3.950 1.00 98.81 100 PHE A N 1
ATOM 734 C CA . PHE A 1 100 ? -5.278 -0.005 4.176 1.00 98.81 100 PHE A CA 1
ATOM 735 C C . PHE A 1 100 ? -4.433 -1.269 4.379 1.00 98.81 100 PHE A C 1
ATOM 737 O O . PHE A 1 100 ? -4.663 -2.022 5.323 1.00 98.81 100 PHE A O 1
ATOM 744 N N . ASN A 1 101 ? -3.440 -1.487 3.516 1.00 98.62 101 ASN A N 1
ATOM 745 C CA . ASN A 1 101 ? -2.561 -2.648 3.585 1.00 98.62 101 ASN A CA 1
ATOM 746 C C . ASN A 1 101 ? -1.716 -2.648 4.864 1.00 98.62 101 ASN A C 1
ATOM 748 O O . ASN A 1 101 ? -1.567 -3.700 5.484 1.00 98.62 101 ASN A O 1
ATOM 752 N N . LEU A 1 102 ? -1.224 -1.482 5.296 1.00 98.56 102 LEU A N 1
ATOM 753 C CA . LEU A 1 102 ? -0.498 -1.358 6.557 1.00 98.56 102 LEU A CA 1
ATOM 754 C C . LEU A 1 102 ? -1.395 -1.647 7.764 1.00 98.56 102 LEU A C 1
ATOM 756 O O . LEU A 1 102 ? -1.004 -2.385 8.666 1.00 98.56 102 LEU A O 1
ATOM 760 N N . SER A 1 103 ? -2.623 -1.123 7.754 1.00 98.44 103 SER A N 1
ATOM 761 C CA . SER A 1 103 ? -3.620 -1.429 8.780 1.00 98.44 103 SER A CA 1
ATOM 762 C C . SER A 1 103 ? -3.904 -2.931 8.858 1.00 98.44 103 SER A C 1
ATOM 764 O O . SER A 1 103 ? -3.835 -3.517 9.936 1.00 98.44 103 SER A O 1
ATOM 766 N N . ALA A 1 104 ? -4.150 -3.581 7.716 1.00 97.94 104 ALA A N 1
ATOM 767 C CA . ALA A 1 104 ? -4.393 -5.019 7.652 1.00 97.94 104 ALA A CA 1
ATOM 768 C C . ALA A 1 104 ? -3.208 -5.836 8.188 1.00 97.94 104 ALA A C 1
ATOM 770 O O . ALA A 1 104 ? -3.411 -6.833 8.880 1.00 97.94 104 ALA A O 1
ATOM 771 N N . LEU A 1 105 ? -1.981 -5.391 7.912 1.00 97.50 105 LEU A N 1
ATOM 772 C CA . LEU A 1 105 ? -0.768 -6.037 8.396 1.00 97.50 105 LEU A CA 1
ATOM 773 C C . LEU A 1 105 ? -0.649 -5.942 9.927 1.00 97.50 105 LEU A C 1
ATOM 775 O O . LEU A 1 105 ? -0.344 -6.946 10.562 1.00 97.50 105 LEU A O 1
ATOM 779 N N . TYR A 1 106 ? -0.994 -4.805 10.541 1.00 98.38 106 TYR A N 1
ATOM 780 C CA . TYR A 1 106 ? -1.050 -4.681 12.005 1.00 98.38 106 TYR A CA 1
ATOM 781 C C . TYR A 1 106 ? -2.249 -5.392 12.655 1.00 98.38 106 TYR A C 1
ATOM 783 O O . TYR A 1 106 ? -2.138 -5.820 13.803 1.00 98.38 106 TYR A O 1
ATOM 791 N N . LEU A 1 107 ? -3.377 -5.556 11.953 1.00 96.62 107 LEU A N 1
ATOM 792 C CA . LEU A 1 107 ? -4.514 -6.358 12.436 1.00 96.62 107 LEU A CA 1
ATOM 793 C C . LEU A 1 107 ? -4.159 -7.848 12.513 1.00 96.62 107 LEU A C 1
ATOM 795 O O . LEU A 1 107 ? -4.503 -8.540 13.472 1.00 96.62 107 LEU A O 1
ATOM 799 N N . GLN A 1 108 ? -3.496 -8.356 11.474 1.00 94.94 108 GLN A N 1
ATOM 800 C CA . GLN A 1 108 ? -3.167 -9.775 11.344 1.00 94.94 108 GLN A CA 1
ATOM 801 C C . GLN A 1 108 ? -1.892 -10.137 12.105 1.00 94.94 108 GLN A C 1
ATOM 803 O O . GLN A 1 108 ? -1.830 -11.198 12.725 1.00 94.94 108 GLN A O 1
ATOM 808 N N . GLY A 1 109 ? -0.913 -9.236 12.105 1.00 92.75 109 GLY A N 1
ATOM 809 C CA . GLY A 1 109 ? 0.440 -9.500 12.566 1.00 92.75 109 GLY A CA 1
ATOM 810 C C . GLY A 1 109 ? 1.188 -10.501 11.676 1.00 92.75 109 GLY A C 1
ATOM 811 O O . GLY A 1 109 ? 0.615 -11.213 10.854 1.00 92.75 109 GLY A O 1
ATOM 812 N N . SER A 1 110 ? 2.500 -10.555 11.853 1.00 91.00 110 SER A N 1
ATOM 813 C CA . SER A 1 110 ? 3.425 -11.547 11.308 1.00 91.00 110 SER A CA 1
ATOM 814 C C . SER A 1 110 ? 4.593 -11.726 12.284 1.00 91.00 110 SER A C 1
ATOM 816 O O . SER A 1 110 ? 4.688 -10.996 13.273 1.00 91.00 110 SER A O 1
ATOM 818 N N . SER A 1 111 ? 5.502 -12.664 12.009 1.00 86.50 111 SER A N 1
ATOM 819 C CA . SER A 1 111 ? 6.654 -12.939 12.881 1.00 86.50 111 SER A CA 1
ATOM 820 C C . SER A 1 111 ? 7.510 -11.699 13.169 1.00 86.50 111 SER A C 1
ATOM 822 O O . SER A 1 111 ? 7.973 -11.533 14.292 1.00 86.50 111 SER A O 1
ATOM 824 N N . LEU A 1 112 ? 7.707 -10.827 12.171 1.00 91.06 112 LEU A N 1
ATOM 825 C CA . LEU A 1 112 ? 8.524 -9.610 12.296 1.00 91.06 112 LEU A CA 1
ATOM 826 C C . LEU A 1 112 ? 7.700 -8.333 12.486 1.00 91.06 112 LEU A C 1
ATOM 828 O O . LEU A 1 112 ? 8.255 -7.301 12.852 1.00 91.06 112 LEU A O 1
ATOM 832 N N . VAL A 1 113 ? 6.385 -8.385 12.264 1.00 95.25 113 VAL A N 1
ATOM 833 C CA . VAL A 1 113 ? 5.495 -7.245 12.501 1.00 95.25 113 VAL A CA 1
ATOM 834 C C . VAL A 1 113 ? 4.350 -7.690 13.401 1.00 95.25 113 VAL A C 1
ATOM 836 O O . VAL A 1 113 ? 3.335 -8.168 12.897 1.00 95.25 113 VAL A O 1
ATOM 839 N N . PRO A 1 114 ? 4.495 -7.573 14.730 1.00 96.38 114 PRO A N 1
ATOM 840 C CA . PRO A 1 114 ? 3.484 -8.032 15.670 1.00 96.38 114 PRO A CA 1
ATOM 841 C C . PRO A 1 114 ? 2.136 -7.343 15.465 1.00 96.38 114 PRO A C 1
ATOM 843 O O . PRO A 1 114 ? 2.059 -6.202 14.996 1.00 96.38 114 PRO A O 1
ATOM 846 N N . LYS A 1 115 ? 1.067 -8.023 15.892 1.00 97.25 115 LYS A N 1
ATOM 847 C CA . LYS A 1 115 ? -0.257 -7.405 15.973 1.00 97.25 115 LYS A CA 1
ATOM 848 C C . LYS A 1 115 ? -0.190 -6.127 16.806 1.00 97.25 115 LYS A C 1
ATOM 850 O O . LYS A 1 115 ? 0.392 -6.117 17.890 1.00 97.25 115 LYS A O 1
ATOM 855 N N . ASN A 1 116 ? -0.814 -5.065 16.315 1.00 97.94 116 ASN A N 1
ATOM 856 C CA . ASN A 1 116 ? -0.904 -3.794 17.023 1.00 97.94 116 ASN A CA 1
ATOM 857 C C . ASN A 1 116 ? -2.229 -3.110 16.680 1.00 97.94 116 ASN A C 1
ATOM 859 O O . ASN A 1 116 ? -2.357 -2.455 15.647 1.00 97.94 116 ASN A O 1
ATOM 863 N N . MET A 1 117 ? -3.226 -3.289 17.547 1.00 98.19 117 MET A N 1
ATOM 864 C CA . MET A 1 117 ? -4.585 -2.807 17.296 1.00 98.19 117 MET A CA 1
ATOM 865 C C . MET A 1 117 ? -4.678 -1.268 17.250 1.00 98.19 117 MET A C 1
ATOM 867 O O . MET A 1 117 ? -5.297 -0.763 16.316 1.00 98.19 117 MET A O 1
ATOM 871 N N . PRO A 1 118 ? -4.008 -0.496 18.132 1.00 98.00 118 PRO A N 1
ATOM 872 C CA . PRO A 1 118 ? -3.972 0.963 17.999 1.00 98.00 118 PRO A CA 1
ATOM 873 C C . PRO A 1 118 ? -3.402 1.45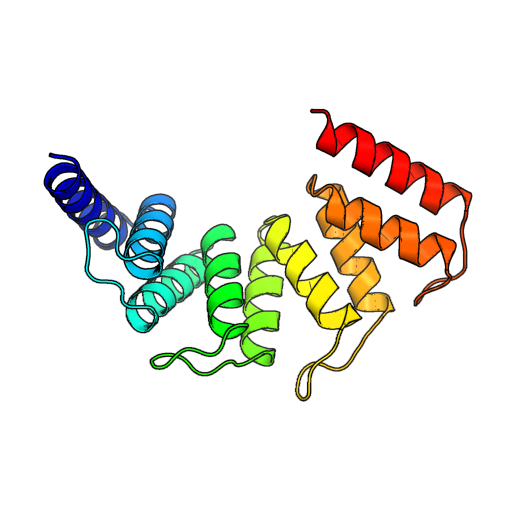1 16.656 1.00 98.00 118 PRO A C 1
ATOM 875 O O . PRO A 1 118 ? -4.033 2.263 15.982 1.00 98.00 118 PRO A O 1
ATOM 878 N N . LYS A 1 119 ? -2.263 0.903 16.199 1.00 98.06 119 LYS A N 1
ATOM 879 C CA . LYS A 1 119 ? -1.700 1.240 14.875 1.00 98.06 119 LYS A CA 1
ATOM 880 C C . LYS A 1 119 ? -2.614 0.804 13.734 1.00 98.06 119 LYS A C 1
ATOM 882 O O . LYS A 1 119 ? -2.766 1.512 12.741 1.00 98.06 119 LYS A O 1
ATOM 887 N N . ALA A 1 120 ? -3.240 -0.364 13.853 1.00 98.56 120 ALA A N 1
ATOM 888 C CA . ALA A 1 120 ? -4.226 -0.802 12.880 1.00 98.56 120 ALA A CA 1
ATOM 889 C C . ALA A 1 120 ? -5.377 0.205 12.745 1.00 98.56 120 ALA A C 1
ATOM 891 O O . ALA A 1 120 ? -5.762 0.514 11.614 1.00 98.56 120 ALA A O 1
ATOM 892 N N . LEU A 1 121 ? -5.888 0.738 13.860 1.00 98.69 121 LEU A N 1
ATOM 893 C CA . LEU A 1 121 ? -6.952 1.738 13.858 1.00 98.69 121 LEU A CA 1
ATOM 894 C C . LEU A 1 121 ? -6.489 3.035 13.201 1.00 98.69 121 LEU A C 1
ATOM 896 O O . LEU A 1 121 ? -7.171 3.531 12.306 1.00 98.69 121 LEU A O 1
ATOM 900 N N . GLU A 1 122 ? -5.319 3.535 13.599 1.00 98.56 122 GLU A N 1
ATOM 901 C CA . GLU A 1 122 ? -4.691 4.735 13.037 1.00 98.56 122 GLU A CA 1
ATOM 902 C C . GLU A 1 122 ? -4.646 4.666 11.503 1.00 98.56 122 GLU A C 1
ATOM 904 O O . GLU A 1 122 ? -5.207 5.519 10.809 1.00 98.56 122 GLU A O 1
ATOM 909 N N . PHE A 1 123 ? -4.071 3.595 10.948 1.00 98.81 123 PHE A N 1
ATOM 910 C CA . PHE A 1 123 ? -3.956 3.449 9.498 1.00 98.81 123 PHE A CA 1
ATOM 911 C C . PHE A 1 123 ? -5.293 3.139 8.807 1.00 98.81 123 PHE A C 1
ATOM 913 O O . PHE A 1 123 ? -5.480 3.523 7.650 1.00 98.81 123 PHE A O 1
ATOM 920 N N . SER A 1 124 ? -6.250 2.496 9.488 1.00 98.81 124 SER A N 1
ATOM 921 C CA . SER A 1 124 ? -7.615 2.318 8.964 1.00 98.81 124 SER A CA 1
ATOM 922 C C . SER A 1 124 ? -8.351 3.654 8.845 1.00 98.81 124 SER A C 1
ATOM 924 O O . SER A 1 124 ? -8.950 3.930 7.802 1.00 98.81 124 SER A O 1
ATOM 926 N N . LEU A 1 125 ? -8.260 4.511 9.867 1.00 98.75 125 LEU A N 1
ATOM 927 C CA . LEU A 1 125 ? -8.819 5.863 9.850 1.00 98.75 125 LEU A CA 1
ATOM 928 C C . LEU A 1 125 ? -8.167 6.709 8.760 1.00 98.75 125 LEU A C 1
ATOM 930 O O . LEU A 1 125 ? -8.877 7.284 7.935 1.00 98.75 125 LEU A O 1
ATOM 934 N N . ARG A 1 126 ? -6.834 6.684 8.654 1.00 98.81 126 ARG A N 1
ATOM 935 C CA . ARG A 1 126 ? -6.124 7.393 7.585 1.00 98.81 126 ARG A CA 1
ATOM 936 C C . ARG A 1 126 ? -6.532 6.912 6.191 1.00 98.81 126 ARG A C 1
ATOM 938 O O . ARG A 1 126 ? -6.777 7.711 5.290 1.00 98.81 126 ARG A O 1
ATOM 945 N N . SER A 1 127 ? -6.668 5.601 6.004 1.00 98.81 127 SER A N 1
ATOM 946 C CA . SER A 1 127 ? -7.170 5.017 4.756 1.00 98.81 127 SER A CA 1
ATOM 947 C C . SER A 1 127 ? -8.602 5.477 4.439 1.00 98.81 127 SER A C 1
ATOM 949 O O . SER A 1 127 ? -8.915 5.798 3.290 1.00 98.81 127 SER A O 1
ATOM 951 N N . CYS A 1 128 ? -9.462 5.568 5.458 1.00 98.75 128 CYS A N 1
ATOM 952 C CA . CYS A 1 128 ? -10.828 6.078 5.342 1.00 98.75 128 CYS A CA 1
ATOM 953 C C . CYS A 1 128 ? -10.887 7.569 4.970 1.00 98.75 128 CYS A C 1
ATOM 955 O O . CYS A 1 128 ? -11.719 7.979 4.157 1.00 98.75 128 CYS A O 1
ATOM 957 N N . GLU A 1 129 ? -10.023 8.398 5.559 1.00 98.62 129 GLU A N 1
ATOM 958 C CA . GLU A 1 129 ? -9.871 9.817 5.214 1.00 98.62 129 GLU A CA 1
ATOM 959 C C . GLU A 1 129 ? -9.507 10.000 3.743 1.00 98.62 129 GLU A C 1
ATOM 961 O O . GLU A 1 129 ? -10.121 10.815 3.062 1.00 98.62 129 GLU A O 1
ATOM 966 N N . LEU A 1 130 ? -8.596 9.165 3.238 1.00 98.50 130 LEU A N 1
ATOM 967 C CA . LEU A 1 130 ? -8.172 9.136 1.837 1.00 98.50 130 LEU A CA 1
ATOM 968 C C . LEU A 1 130 ? -9.195 8.460 0.896 1.00 98.50 130 LEU A C 1
ATOM 970 O O . LEU A 1 130 ? -8.902 8.207 -0.273 1.00 98.50 130 LEU A O 1
ATOM 974 N N . GLY A 1 131 ? -10.394 8.135 1.387 1.00 98.31 131 GLY A N 1
ATOM 975 C CA . GLY A 1 131 ? -11.491 7.620 0.567 1.00 98.31 131 GLY A CA 1
ATOM 976 C C . GLY A 1 131 ? -11.387 6.132 0.224 1.00 98.31 131 GLY A C 1
ATOM 977 O O . GLY A 1 131 ? -11.859 5.712 -0.835 1.00 98.31 131 GLY A O 1
ATOM 978 N N . HIS A 1 132 ? -10.753 5.315 1.071 1.00 98.56 132 HIS A N 1
ATOM 979 C CA . HIS A 1 132 ? -10.817 3.859 0.939 1.00 98.56 132 HIS A CA 1
ATOM 980 C C . HIS A 1 132 ? -12.005 3.291 1.735 1.00 98.56 132 HIS A C 1
ATOM 982 O O . HIS A 1 132 ? -12.001 3.354 2.971 1.00 98.56 132 HIS A O 1
ATOM 988 N N . PRO A 1 133 ? -13.007 2.681 1.078 1.00 98.31 133 PRO A N 1
ATOM 989 C CA . PRO A 1 133 ? -14.218 2.226 1.760 1.00 98.31 133 PRO A CA 1
ATOM 990 C C . PRO A 1 133 ? -13.938 1.143 2.808 1.00 98.31 133 PRO A C 1
ATOM 992 O O . PRO A 1 133 ? -14.488 1.190 3.908 1.00 98.31 133 PRO A O 1
ATOM 995 N N . TYR A 1 134 ? -13.027 0.208 2.524 1.00 98.31 134 TYR A N 1
ATOM 996 C CA . TYR A 1 134 ? -12.676 -0.846 3.481 1.00 98.31 134 TYR A CA 1
ATOM 997 C C . TYR A 1 134 ? -11.818 -0.340 4.648 1.00 98.31 134 TYR A C 1
ATOM 999 O O . TYR A 1 134 ? -11.818 -0.957 5.707 1.00 98.31 134 TYR A O 1
ATOM 1007 N N . GLY A 1 135 ? -11.132 0.801 4.493 1.00 98.50 135 GLY A N 1
ATOM 1008 C CA . GLY A 1 135 ? -10.470 1.469 5.620 1.00 98.50 135 GLY A CA 1
ATOM 1009 C C . GLY A 1 135 ? -11.504 1.987 6.620 1.00 98.50 135 GLY A C 1
ATOM 1010 O O . GLY A 1 135 ? -11.408 1.725 7.817 1.00 98.50 135 GLY A O 1
ATOM 1011 N N . CYS A 1 136 ? -12.569 2.617 6.108 1.00 98.75 136 CYS A N 1
ATOM 1012 C CA . CYS A 1 136 ? -13.703 3.053 6.923 1.00 98.75 136 CYS A CA 1
ATOM 1013 C C . CYS A 1 136 ? -14.414 1.875 7.597 1.00 98.75 136 CYS A C 1
ATOM 1015 O O . CYS A 1 136 ? -14.707 1.939 8.786 1.00 98.75 136 CYS A O 1
ATOM 1017 N N . ALA A 1 137 ? -14.670 0.792 6.856 1.00 98.50 137 ALA A N 1
ATOM 1018 C CA . ALA A 1 137 ? -15.328 -0.395 7.399 1.00 98.50 137 ALA A CA 1
ATOM 1019 C C . ALA A 1 137 ? -14.503 -1.068 8.511 1.00 98.50 137 ALA A C 1
ATOM 1021 O O . ALA A 1 137 ? -15.066 -1.468 9.530 1.00 98.50 137 ALA A O 1
ATOM 1022 N N . ASN A 1 138 ? -13.176 -1.146 8.353 1.00 98.19 138 ASN A N 1
ATOM 1023 C CA . ASN A 1 138 ? -12.292 -1.671 9.391 1.00 98.19 138 ASN A CA 1
ATOM 1024 C C . ASN A 1 138 ? -12.332 -0.808 10.654 1.00 98.19 138 ASN A C 1
ATOM 1026 O O . ASN A 1 138 ? -12.576 -1.347 11.730 1.00 98.19 138 ASN A O 1
ATOM 1030 N N . ALA A 1 139 ? -12.169 0.513 10.529 1.00 98.62 139 ALA A N 1
ATOM 1031 C CA . ALA A 1 139 ? -12.250 1.415 11.678 1.00 98.62 139 ALA A CA 1
ATOM 1032 C C . ALA A 1 139 ? -13.627 1.341 12.364 1.00 98.62 139 ALA A C 1
ATOM 1034 O O . ALA A 1 139 ? -13.700 1.272 13.588 1.00 98.62 139 ALA A O 1
ATOM 1035 N N . ALA A 1 140 ? -14.717 1.267 11.589 1.00 98.69 140 ALA A N 1
ATOM 1036 C CA . ALA A 1 140 ? -16.066 1.097 12.125 1.00 98.69 140 ALA A CA 1
ATOM 1037 C C . ALA A 1 140 ? -16.197 -0.182 12.963 1.00 98.69 140 ALA A C 1
ATOM 1039 O O . ALA A 1 140 ? -16.712 -0.142 14.078 1.00 98.69 140 ALA A O 1
ATOM 1040 N N . ARG A 1 141 ? -15.696 -1.315 12.449 1.00 98.50 141 ARG A N 1
ATOM 1041 C CA . ARG A 1 141 ? -15.671 -2.587 13.183 1.00 98.50 141 ARG A CA 1
ATOM 1042 C C . ARG A 1 141 ? -14.865 -2.461 14.474 1.00 98.50 141 ARG A C 1
ATOM 1044 O O . ARG A 1 141 ? -15.286 -2.989 15.495 1.00 98.50 141 ARG A O 1
ATOM 1051 N N . MET A 1 142 ? -13.731 -1.764 14.433 1.00 98.50 142 MET A N 1
ATOM 1052 C CA . MET A 1 142 ? -12.863 -1.627 15.598 1.00 98.50 142 MET A CA 1
ATOM 1053 C C . MET A 1 142 ? -13.514 -0.815 16.719 1.00 98.50 142 MET A C 1
ATOM 1055 O O . MET A 1 142 ? -13.517 -1.273 17.857 1.00 98.50 142 MET A O 1
ATOM 1059 N N . TYR A 1 143 ? -14.159 0.309 16.392 1.00 98.75 143 TYR A N 1
ATOM 1060 C CA . TYR A 1 143 ? -14.961 1.072 17.357 1.00 98.75 143 TYR A CA 1
ATOM 1061 C C . TYR A 1 143 ? -16.195 0.312 17.848 1.00 98.75 143 TYR A C 1
ATOM 1063 O O . TYR A 1 143 ? -16.609 0.494 18.986 1.00 98.75 143 TYR A O 1
ATOM 1071 N N . LEU A 1 144 ? -16.794 -0.551 17.026 1.00 98.38 144 LEU A N 1
ATOM 1072 C CA . LEU A 1 144 ? -17.940 -1.352 17.457 1.00 98.38 144 LEU A CA 1
ATOM 1073 C C . LEU A 1 144 ? -17.543 -2.439 18.467 1.00 98.38 144 LEU A C 1
ATOM 1075 O O . LEU A 1 144 ? -18.302 -2.718 19.388 1.00 98.38 144 LEU A O 1
ATOM 1079 N N . LEU A 1 145 ? -16.379 -3.067 18.270 1.00 97.62 145 LEU A N 1
ATOM 1080 C CA . LEU A 1 145 ? -15.926 -4.218 19.060 1.00 97.62 145 LEU A CA 1
ATOM 1081 C C . LEU A 1 145 ? -14.968 -3.858 20.204 1.00 97.62 145 LEU A C 1
ATOM 1083 O O . LEU A 1 145 ? -14.711 -4.704 21.054 1.00 97.62 145 LEU A O 1
ATOM 1087 N N . GLY A 1 146 ? -14.431 -2.637 20.229 1.00 96.69 146 GLY A N 1
ATOM 1088 C CA . GLY A 1 146 ? -13.406 -2.235 21.195 1.00 96.69 146 GLY A CA 1
ATOM 1089 C C . GLY A 1 146 ? -12.004 -2.772 20.859 1.00 96.69 146 GLY A C 1
ATOM 1090 O O . GLY A 1 146 ? -11.168 -2.987 21.735 1.00 96.69 146 GLY A O 1
ATOM 1091 N N . ASP A 1 147 ? -11.737 -3.032 19.577 1.00 93.81 147 ASP A N 1
ATOM 1092 C CA . ASP A 1 147 ? -10.483 -3.616 19.086 1.00 93.81 147 ASP A CA 1
ATOM 1093 C C . ASP A 1 147 ? -9.368 -2.547 19.080 1.00 93.81 147 ASP A C 1
ATOM 1095 O O . ASP A 1 147 ? -9.145 -1.865 18.080 1.00 93.81 147 ASP A O 1
ATOM 1099 N N . GLY A 1 148 ? -8.642 -2.395 20.192 1.00 89.69 148 GLY A N 1
ATOM 1100 C CA . GLY A 1 148 ? -7.546 -1.416 20.316 1.00 89.69 148 GLY A CA 1
ATOM 1101 C C . GLY A 1 148 ? -7.992 0.027 20.557 1.00 89.69 148 GLY A C 1
ATOM 1102 O O . GLY A 1 148 ? -7.181 0.941 20.420 1.00 89.69 148 GLY A O 1
ATOM 1103 N N . VAL A 1 149 ? -9.264 0.218 20.902 1.00 97.38 149 VAL A N 1
ATOM 1104 C CA . VAL A 1 149 ? -9.891 1.490 21.273 1.00 97.38 149 VAL A CA 1
ATOM 1105 C C . VAL A 1 149 ? -11.097 1.199 22.164 1.00 97.38 149 VAL A C 1
ATOM 1107 O O . VAL A 1 149 ? -11.617 0.087 22.133 1.00 97.38 149 VAL A O 1
ATOM 1110 N N . GLU A 1 150 ? -11.555 2.165 22.955 1.00 98.00 150 GLU A N 1
ATOM 1111 C CA . GLU A 1 150 ? -12.847 2.037 23.633 1.00 98.00 150 GLU A CA 1
ATOM 1112 C C . GLU A 1 150 ? -13.989 1.950 22.616 1.00 98.00 150 GLU A C 1
ATOM 1114 O O . GLU A 1 150 ? -13.925 2.509 21.516 1.00 98.00 150 GLU A O 1
ATOM 1119 N N . THR A 1 151 ? -15.046 1.227 22.980 1.00 98.25 151 THR A N 1
ATOM 1120 C CA . THR A 1 151 ? -16.208 1.081 22.108 1.00 98.25 151 THR A CA 1
ATOM 1121 C C . THR A 1 151 ? -16.906 2.421 21.901 1.00 98.25 151 THR A C 1
ATOM 1123 O O . THR A 1 151 ? -17.236 3.100 22.870 1.00 98.25 151 THR A O 1
ATOM 1126 N N . ASP A 1 152 ? -17.225 2.746 20.651 1.00 98.69 152 ASP A N 1
ATOM 1127 C CA . ASP A 1 152 ? -18.004 3.927 20.282 1.00 98.69 152 ASP A CA 1
ATOM 1128 C C . ASP A 1 152 ? -18.958 3.582 19.129 1.00 98.69 152 ASP A C 1
ATOM 1130 O O . ASP A 1 152 ? -18.598 3.569 17.947 1.00 98.69 152 ASP A O 1
ATOM 1134 N N . ALA A 1 153 ? -20.212 3.290 19.478 1.00 98.44 153 ALA A N 1
ATOM 1135 C CA . ALA A 1 153 ? -21.244 2.939 18.508 1.00 98.44 153 ALA A CA 1
ATOM 1136 C C . ALA A 1 153 ? -21.603 4.108 17.570 1.00 98.44 153 ALA A C 1
ATOM 1138 O O . ALA A 1 153 ? -21.953 3.880 16.408 1.00 98.44 153 ALA A O 1
ATOM 1139 N N . GLY A 1 154 ? -21.497 5.353 18.049 1.00 98.69 154 GLY A N 1
ATOM 1140 C CA . GLY A 1 154 ? -21.756 6.547 17.247 1.00 98.69 154 GLY A CA 1
ATOM 1141 C C . GLY A 1 154 ? -20.704 6.703 16.154 1.00 98.69 154 GLY A C 1
ATOM 1142 O O . GLY A 1 154 ? -21.046 6.827 14.973 1.00 98.69 154 GLY A O 1
ATOM 1143 N N . LYS A 1 155 ? -19.424 6.595 16.530 1.00 98.50 155 LYS A N 1
ATOM 1144 C CA . LYS A 1 155 ? -18.298 6.634 15.592 1.00 98.50 155 LYS A CA 1
ATOM 1145 C C . LYS A 1 155 ? -18.322 5.464 14.617 1.00 98.50 155 LYS A C 1
ATOM 1147 O O . LYS A 1 155 ? -18.084 5.653 13.421 1.00 98.50 155 LYS A O 1
ATOM 1152 N N . ALA A 1 156 ? -18.657 4.267 15.096 1.00 98.75 156 ALA A N 1
ATOM 1153 C CA . ALA A 1 156 ? -18.801 3.093 14.247 1.00 98.75 156 ALA A CA 1
ATOM 1154 C C . ALA A 1 156 ? -19.861 3.302 13.149 1.00 98.75 156 ALA A C 1
ATOM 1156 O O . ALA A 1 156 ? -19.594 3.046 11.972 1.00 98.75 156 ALA A O 1
ATOM 1157 N N . GLU A 1 157 ? -21.047 3.811 13.499 1.00 98.75 157 GLU A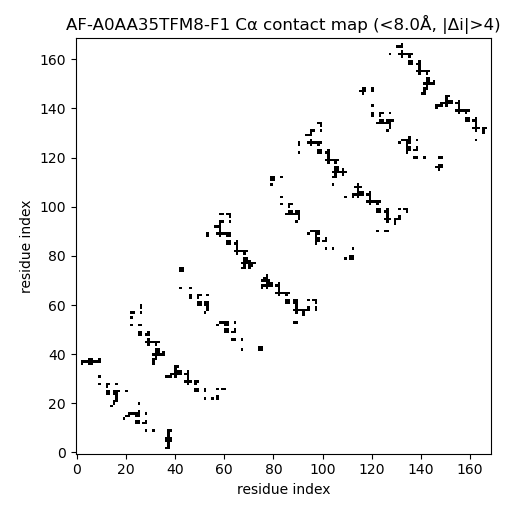 N 1
ATOM 1158 C CA . GLU A 1 157 ? -22.118 4.052 12.525 1.00 98.75 157 GLU A CA 1
ATOM 1159 C C . GLU A 1 157 ? -21.787 5.213 11.566 1.00 98.75 157 GLU A C 1
ATOM 1161 O O . GLU A 1 157 ? -22.090 5.123 10.374 1.00 98.75 157 GLU A O 1
ATOM 1166 N N . GLU A 1 158 ? -21.104 6.266 12.032 1.00 98.69 158 GLU A N 1
ATOM 1167 C CA . GLU A 1 158 ? -20.577 7.343 11.175 1.00 98.69 158 GLU A CA 1
ATOM 1168 C C . GLU A 1 158 ? -19.648 6.780 10.083 1.00 98.69 158 GLU A C 1
ATOM 1170 O O . GLU A 1 158 ? -19.864 6.993 8.883 1.00 98.69 158 GLU A O 1
ATOM 1175 N N . LEU 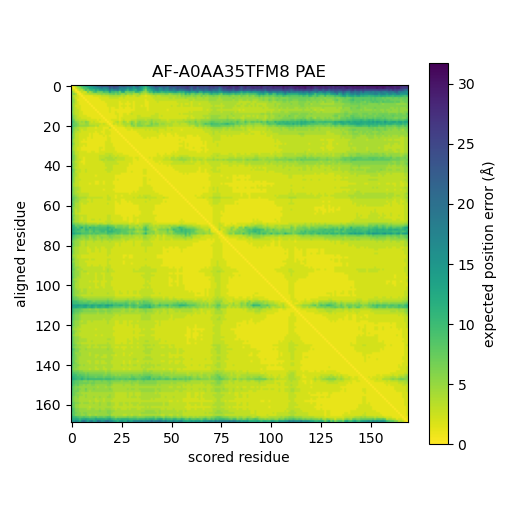A 1 159 ? -18.638 6.006 10.490 1.00 98.75 159 LEU A N 1
ATOM 1176 C CA . LEU A 1 159 ? -17.648 5.415 9.589 1.00 98.75 159 LEU A CA 1
ATOM 1177 C C . LEU A 1 159 ? -18.280 4.400 8.630 1.00 98.75 159 LEU A C 1
ATOM 1179 O O . LEU A 1 159 ? -17.941 4.373 7.446 1.00 98.75 159 LEU A O 1
ATOM 1183 N N . LYS A 1 160 ? -19.248 3.607 9.098 1.00 98.62 160 LYS A N 1
ATOM 1184 C CA . LYS A 1 160 ? -20.012 2.668 8.265 1.00 98.62 160 LYS A CA 1
ATOM 1185 C C . LYS A 1 160 ? -20.838 3.387 7.195 1.00 98.62 160 LYS A C 1
ATOM 1187 O O . LYS A 1 160 ? -20.827 2.970 6.033 1.00 98.62 160 LYS A O 1
ATOM 1192 N N . LYS A 1 161 ? -21.516 4.488 7.538 1.00 98.56 161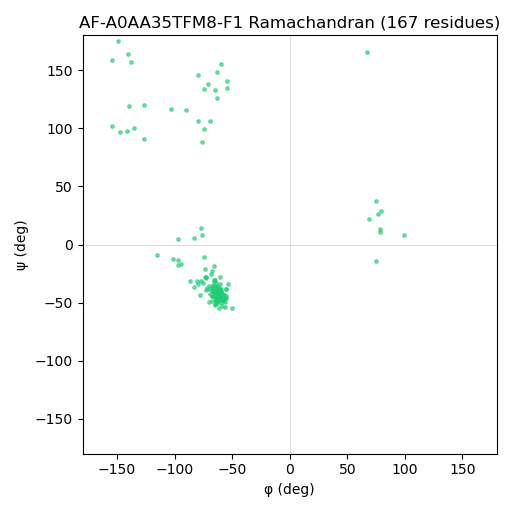 LYS A N 1
ATOM 1193 C CA . LYS A 1 161 ? -22.233 5.328 6.560 1.00 98.56 161 LYS A CA 1
ATOM 1194 C C . LYS A 1 161 ? -21.273 5.918 5.529 1.00 98.56 161 LYS A C 1
ATOM 1196 O O . LYS A 1 161 ? -21.567 5.878 4.332 1.00 98.56 161 LYS A O 1
ATOM 1201 N N . LYS A 1 162 ? -20.107 6.401 5.970 1.00 98.50 162 LYS A N 1
ATOM 1202 C CA . LYS A 1 162 ? -19.053 6.901 5.076 1.00 98.50 162 LYS A CA 1
ATOM 1203 C C . LYS A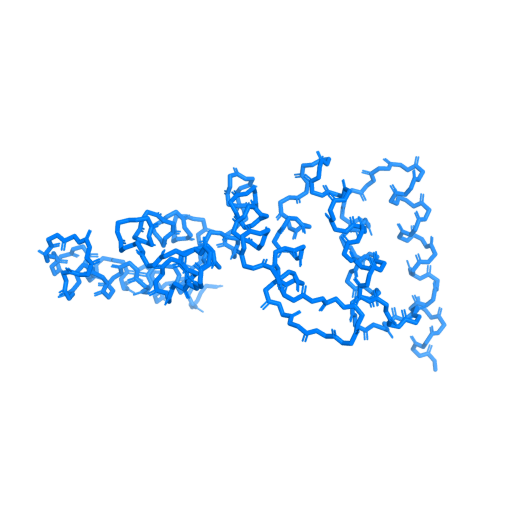 1 162 ? -18.543 5.808 4.132 1.00 98.50 162 LYS A C 1
ATOM 1205 O O . LYS A 1 162 ? -18.451 6.057 2.932 1.00 98.50 162 LYS A O 1
ATOM 1210 N N . ALA A 1 163 ? -18.297 4.595 4.634 1.00 98.38 163 ALA A N 1
ATOM 1211 C CA . ALA A 1 163 ? -17.909 3.443 3.818 1.00 98.38 163 ALA A CA 1
ATOM 1212 C C . ALA A 1 163 ? -18.944 3.158 2.718 1.00 98.38 163 ALA A C 1
ATOM 1214 O O . ALA A 1 163 ? -18.589 3.074 1.547 1.00 98.38 163 ALA A O 1
ATOM 1215 N N . LYS A 1 164 ? -20.235 3.087 3.077 1.00 98.19 164 LYS A N 1
ATOM 1216 C CA . LYS A 1 164 ? -21.329 2.854 2.120 1.00 98.19 164 LYS A CA 1
ATOM 1217 C C . LYS A 1 164 ? -21.399 3.941 1.045 1.00 98.19 164 LYS A C 1
ATOM 1219 O O . LYS A 1 164 ? -21.609 3.626 -0.121 1.00 98.19 164 LYS A O 1
ATOM 1224 N N . LYS A 1 165 ? -21.199 5.209 1.421 1.00 98.25 165 LYS A N 1
ATOM 1225 C CA . LYS A 1 165 ? -21.164 6.323 0.464 1.00 98.25 165 LYS A CA 1
ATOM 1226 C C . LYS A 1 165 ? -20.017 6.172 -0.540 1.00 98.25 165 LYS A C 1
ATOM 1228 O O . LYS A 1 165 ? -20.259 6.347 -1.722 1.00 98.25 165 LYS A O 1
ATOM 1233 N N . LEU A 1 166 ? -18.818 5.817 -0.072 1.00 97.12 166 LEU A N 1
ATOM 1234 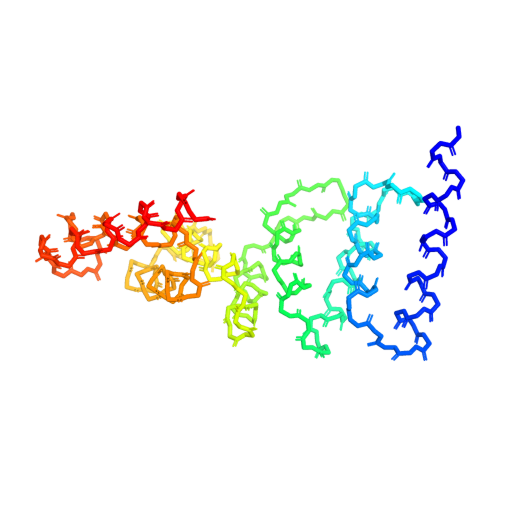C CA . LEU A 1 166 ? -17.630 5.620 -0.917 1.00 97.12 166 LEU A CA 1
ATOM 1235 C C . LEU A 1 166 ? -17.726 4.400 -1.846 1.00 97.12 166 LEU A C 1
ATOM 1237 O O . LEU A 1 166 ? -17.045 4.359 -2.861 1.00 97.12 166 LEU A O 1
ATOM 1241 N N . ILE A 1 167 ? -18.519 3.385 -1.489 1.00 94.94 167 ILE A N 1
ATOM 1242 C CA . ILE A 1 167 ? -18.767 2.215 -2.352 1.00 94.94 167 ILE A CA 1
ATOM 1243 C C . ILE A 1 167 ? -19.727 2.567 -3.495 1.00 94.94 167 ILE A C 1
ATOM 1245 O O . ILE A 1 167 ? -19.616 2.011 -4.582 1.00 94.94 167 ILE A O 1
ATOM 1249 N N . ASN A 1 168 ? -20.670 3.475 -3.240 1.00 92.38 168 ASN A N 1
ATOM 1250 C CA . ASN A 1 168 ? -21.738 3.834 -4.173 1.00 92.38 168 ASN A CA 1
ATOM 1251 C C . ASN A 1 168 ? -21.442 5.104 -4.996 1.00 92.38 168 ASN A C 1
ATOM 1253 O O . ASN A 1 168 ? -22.340 5.584 -5.687 1.00 92.38 168 ASN A O 1
ATOM 1257 N N . SER A 1 169 ? -20.244 5.680 -4.867 1.00 82.44 169 SER A N 1
ATOM 1258 C CA . SER A 1 169 ? -19.776 6.869 -5.597 1.00 82.44 169 SER A CA 1
ATOM 1259 C C . SER A 1 169 ? -18.868 6.485 -6.751 1.00 82.44 169 SER A C 1
ATOM 1261 O O . SER A 1 169 ? -19.036 7.071 -7.838 1.00 82.44 169 SER A O 1
#

InterPro domains:
  IPR006597 Sel1-like repeat [PF08238] (24-58)
  IPR006597 Sel1-like repeat [PF08238] (72-95)
  IPR006597 Sel1-like repeat [PF08238] (98-132)
  IPR006597 Sel1-like repeat [PF08238] (133-163)
  IPR006597 Sel1-like repeat [SM00671] (23-58)
  IPR006597 Sel1-like repeat [SM00671] (59-95)
  IPR006597 Sel1-like repeat [SM00671] (96-132)
  IPR006597 Sel1-like repeat [SM00671] (133-168)
  IPR011990 Tetratricopeptide-like helical domain superfamily [G3DSA:1.25.40.10] (2-169)
  IPR040239 Beta-lactamase HcpB-like [PTHR13891] (5-168)

Mean predicted aligned error: 3.51 Å

Radius of gyration: 17.94 Å; Cα contacts (8 Å, |Δi|>4): 313; chains: 1; bounding box: 37×30×56 Å

pLDDT: mean 95.76, std 5.84, range [50.47, 98.88]

Solvent-accessible surface area (backbone atoms only — not comparable to full-atom values): 7791 Å² total; per-residue (Å²): 120,76,59,61,58,33,32,54,49,40,52,51,21,45,50,38,22,75,75,68,60,37,48,68,29,26,41,50,38,17,50,25,18,58,73,34,53,41,42,74,62,36,58,60,60,14,36,53,38,11,46,57,29,27,75,75,64,30,17,68,18,15,29,51,30,13,56,50,25,61,40,70,50,100,80,40,72,53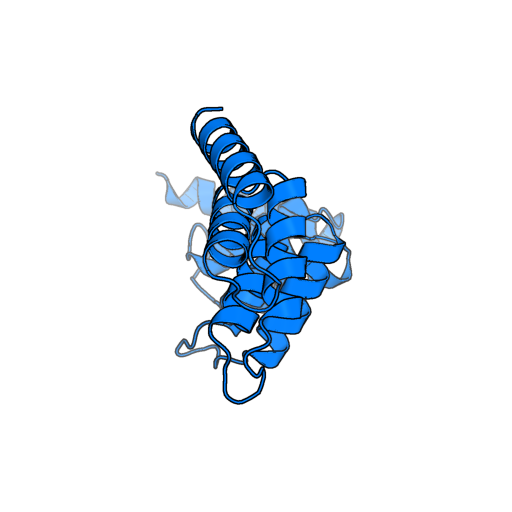,35,60,52,59,13,43,52,25,10,47,54,0,30,76,57,64,24,26,66,11,15,31,52,35,11,52,45,20,62,68,33,48,98,82,38,61,61,33,41,50,59,16,40,53,25,10,45,53,3,28,73,58,64,27,34,67,12,15,41,49,32,14,50,25,22,57,72,33,52,57,44,75,66,33,65,69,60,14,51,53,28,39,53,52,17,55,51,57,72,75,107